Protein AF-A0A512NLL0-F1 (afdb_monomer_lite)

Radius of gyration: 13.08 Å; chains: 1; bounding box: 32×28×33 Å

Structure (mmCIF, N/CA/C/O backbone):
data_AF-A0A512NLL0-F1
#
_entry.id   AF-A0A512NLL0-F1
#
loop_
_atom_site.group_PDB
_atom_site.id
_atom_site.type_symbol
_atom_site.label_atom_id
_atom_site.label_alt_id
_atom_site.label_comp_id
_atom_site.label_asym_id
_atom_site.label_entity_id
_atom_site.label_seq_id
_atom_site.pdbx_PDB_ins_code
_atom_site.Cartn_x
_atom_site.Cartn_y
_atom_site.Cartn_z
_atom_site.occupancy
_atom_site.B_iso_or_equiv
_atom_site.auth_seq_id
_atom_site.auth_comp_id
_atom_site.auth_asym_id
_atom_site.auth_atom_id
_atom_site.pdbx_PDB_model_num
ATOM 1 N N . MET A 1 1 ? -1.171 13.500 0.443 1.00 80.88 1 MET A N 1
ATOM 2 C CA . MET A 1 1 ? -1.312 12.050 0.784 1.00 80.88 1 MET A CA 1
ATOM 3 C C . MET A 1 1 ? -1.095 11.242 -0.495 1.00 80.88 1 MET A C 1
ATOM 5 O O . MET A 1 1 ? -1.189 11.828 -1.553 1.00 80.88 1 MET A O 1
ATOM 9 N N . LEU A 1 2 ? -0.833 9.927 -0.483 1.00 89.12 2 LEU A N 1
ATOM 10 C CA . LEU A 1 2 ? -0.640 9.161 -1.742 1.00 89.12 2 LEU A CA 1
ATOM 11 C C . LEU A 1 2 ? -1.886 9.101 -2.659 1.00 89.12 2 LEU A C 1
ATOM 13 O O . LEU A 1 2 ? -1.774 8.720 -3.830 1.00 89.12 2 LEU A O 1
ATOM 17 N N . GLY A 1 3 ? -3.053 9.496 -2.142 1.00 91.06 3 GLY A N 1
ATOM 18 C CA . GLY A 1 3 ? -4.355 9.356 -2.791 1.00 91.06 3 GLY A CA 1
ATOM 19 C C . GLY A 1 3 ? -4.946 7.961 -2.573 1.00 91.06 3 GLY A C 1
ATOM 20 O O . GLY A 1 3 ? -4.517 7.227 -1.678 1.00 91.06 3 GLY A O 1
ATOM 21 N N . ALA A 1 4 ? -5.923 7.589 -3.402 1.00 93.69 4 ALA A N 1
ATOM 22 C CA . ALA A 1 4 ? -6.486 6.241 -3.392 1.00 93.69 4 ALA A CA 1
ATOM 23 C C . ALA A 1 4 ? -5.456 5.198 -3.884 1.00 93.69 4 ALA A C 1
ATOM 25 O O . ALA A 1 4 ? -4.645 5.500 -4.774 1.00 93.69 4 ALA A O 1
ATOM 26 N N . PRO A 1 5 ? -5.461 3.974 -3.324 1.00 96.31 5 PRO A N 1
ATOM 27 C CA . PRO A 1 5 ? -4.639 2.886 -3.831 1.00 96.31 5 PRO A CA 1
ATOM 28 C C . PRO A 1 5 ? -5.091 2.465 -5.232 1.00 96.31 5 PRO A C 1
ATOM 30 O O . PRO A 1 5 ? -6.256 2.579 -5.599 1.00 96.31 5 PRO A O 1
ATOM 33 N N . THR A 1 6 ? -4.160 1.928 -6.015 1.00 96.94 6 THR A N 1
ATOM 34 C CA . THR A 1 6 ? -4.459 1.323 -7.320 1.00 96.94 6 THR A CA 1
ATOM 35 C C . THR A 1 6 ? -5.284 0.045 -7.169 1.00 96.94 6 THR A C 1
ATOM 37 O O . THR A 1 6 ? -6.103 -0.263 -8.027 1.00 96.94 6 THR A O 1
ATOM 40 N N . SER A 1 7 ? -5.064 -0.718 -6.095 1.00 97.44 7 SER A N 1
ATOM 41 C CA . SER A 1 7 ? -5.915 -1.855 -5.741 1.00 97.44 7 SER A CA 1
ATOM 42 C C . SER A 1 7 ? -5.998 -2.023 -4.230 1.00 97.44 7 SER A C 1
ATOM 44 O O . SER A 1 7 ? -4.978 -1.918 -3.542 1.00 97.44 7 SER A O 1
ATOM 46 N N . GLU A 1 8 ? -7.180 -2.381 -3.752 1.00 97.50 8 GLU A N 1
ATOM 47 C CA . GLU A 1 8 ? -7.434 -2.846 -2.393 1.00 97.50 8 GLU A CA 1
ATOM 48 C C . GLU A 1 8 ? -7.763 -4.342 -2.423 1.00 97.50 8 GLU A C 1
ATOM 50 O O . GLU A 1 8 ? -8.505 -4.807 -3.284 1.0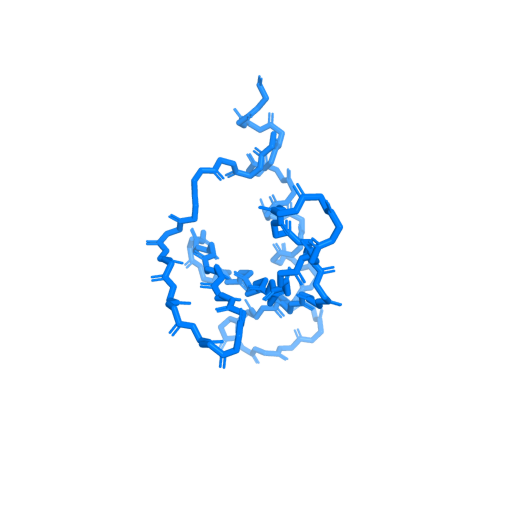0 97.50 8 GLU A O 1
ATOM 55 N N . GLU A 1 9 ? -7.168 -5.101 -1.508 1.00 97.62 9 GLU A N 1
ATOM 56 C CA . GLU A 1 9 ? -7.376 -6.539 -1.361 1.00 97.62 9 GLU A CA 1
ATOM 57 C C . GLU A 1 9 ? -7.752 -6.839 0.093 1.00 97.62 9 GLU A C 1
ATOM 59 O O . GLU A 1 9 ? -6.963 -6.590 1.011 1.00 97.62 9 GLU A O 1
ATOM 64 N N . ASP A 1 10 ? -8.945 -7.394 0.306 1.00 96.25 10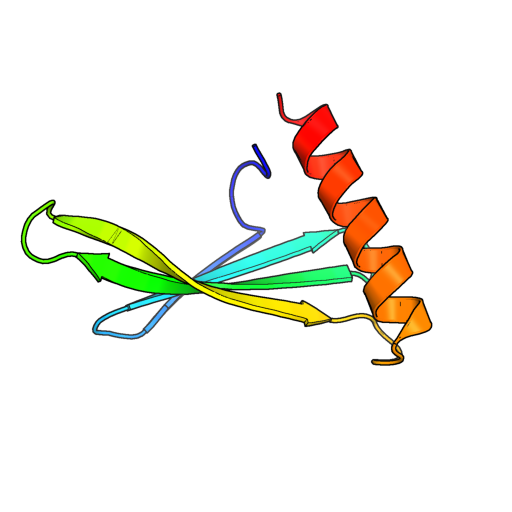 ASP A N 1
ATOM 65 C CA . ASP A 1 10 ? -9.364 -7.882 1.618 1.00 96.25 10 ASP A CA 1
ATOM 66 C C . ASP A 1 10 ? -8.561 -9.129 2.001 1.00 96.25 10 ASP A C 1
ATOM 68 O O . ASP A 1 10 ? -8.515 -10.127 1.278 1.00 96.25 10 ASP A O 1
ATOM 72 N N . ARG A 1 11 ? -7.901 -9.069 3.160 1.00 92.88 11 ARG A N 1
ATOM 73 C CA . ARG A 1 11 ? -7.044 -10.135 3.695 1.00 92.88 11 ARG A CA 1
ATOM 74 C C . ARG A 1 11 ? -7.353 -10.323 5.180 1.00 92.88 11 ARG A C 1
ATOM 76 O O . ARG A 1 11 ? -6.514 -9.944 6.001 1.00 92.88 11 ARG A O 1
ATOM 83 N N . PRO A 1 12 ? -8.530 -10.873 5.542 1.00 92.06 12 PRO A N 1
ATOM 84 C CA . PRO A 1 12 ? -8.964 -10.946 6.932 1.00 92.06 12 PRO A CA 1
ATOM 85 C C . PRO A 1 12 ? -7.878 -11.528 7.854 1.00 92.06 12 PRO A C 1
ATOM 87 O O . PRO A 1 12 ? -7.242 -12.519 7.487 1.00 92.06 12 PRO A O 1
ATOM 90 N N . PRO A 1 13 ? -7.636 -10.918 9.030 1.00 91.88 13 PRO A N 1
ATOM 91 C CA . PRO A 1 13 ? -8.388 -9.796 9.608 1.00 91.88 13 PRO A CA 1
ATOM 92 C C . PRO A 1 13 ? -8.031 -8.414 9.019 1.00 91.88 13 PRO A C 1
ATOM 94 O O . PRO A 1 13 ? -8.690 -7.431 9.330 1.00 91.88 13 PRO A O 1
ATOM 97 N N . GLY A 1 14 ? -6.997 -8.323 8.187 1.00 95.62 14 GLY A N 1
ATOM 98 C CA . GLY A 1 14 ? -6.474 -7.085 7.616 1.00 95.62 14 GLY A CA 1
ATOM 99 C C . GLY A 1 14 ? -6.927 -6.765 6.190 1.00 95.62 14 GLY A C 1
ATOM 100 O O . GLY A 1 14 ? -7.847 -7.358 5.623 1.00 95.62 14 GLY A O 1
ATOM 101 N N . LYS A 1 15 ? -6.206 -5.814 5.596 1.00 97.31 15 LYS A N 1
ATOM 102 C CA . LYS A 1 15 ? -6.302 -5.423 4.186 1.00 97.31 15 LYS A CA 1
ATOM 103 C C . LYS A 1 15 ? -4.904 -5.252 3.606 1.00 97.31 15 LYS A C 1
ATOM 105 O O . LYS A 1 15 ? -3.924 -5.063 4.330 1.00 97.31 15 LYS A O 1
ATOM 110 N N . ARG A 1 16 ? -4.804 -5.287 2.284 1.00 97.75 16 ARG A N 1
ATOM 111 C CA . ARG A 1 16 ? -3.597 -4.900 1.561 1.00 97.75 16 ARG A CA 1
ATOM 112 C C . ARG A 1 16 ? -3.940 -3.831 0.540 1.00 97.75 16 ARG A C 1
ATOM 114 O O . ARG A 1 16 ? -4.780 -4.039 -0.331 1.00 97.75 16 ARG A O 1
ATOM 121 N N . TRP A 1 17 ? -3.241 -2.710 0.619 1.00 97.88 17 TRP A N 1
ATOM 122 C CA . TRP A 1 17 ? -3.287 -1.667 -0.396 1.00 97.88 17 TRP A CA 1
ATOM 123 C C . TRP A 1 17 ? -2.068 -1.758 -1.294 1.00 97.88 17 TRP A C 1
ATOM 125 O O . TRP A 1 17 ? -0.952 -2.006 -0.837 1.00 97.88 17 TRP A O 1
ATOM 135 N N . ARG A 1 18 ? -2.283 -1.544 -2.589 1.00 97.50 18 ARG A N 1
ATOM 136 C CA . ARG A 1 18 ? -1.210 -1.447 -3.572 1.00 97.50 18 ARG A CA 1
ATOM 137 C C . ARG A 1 18 ? -1.316 -0.127 -4.310 1.00 97.50 18 ARG A C 1
ATOM 139 O O . ARG A 1 18 ? -2.349 0.157 -4.908 1.00 97.50 18 ARG A O 1
ATOM 146 N N . TYR A 1 19 ? -0.229 0.626 -4.332 1.00 96.88 19 TYR A N 1
ATOM 147 C CA . TYR A 1 19 ? -0.069 1.817 -5.155 1.00 96.88 19 TYR A CA 1
ATOM 148 C C . TYR A 1 19 ? 0.920 1.494 -6.264 1.00 96.88 19 TYR A C 1
ATOM 150 O O . TYR A 1 19 ? 2.040 1.077 -5.978 1.00 96.88 19 TYR A O 1
ATOM 158 N N . ARG A 1 20 ? 0.506 1.662 -7.518 1.00 95.31 20 ARG A N 1
ATOM 159 C CA . ARG A 1 20 ? 1.392 1.567 -8.680 1.00 95.31 20 ARG A CA 1
ATOM 160 C C . ARG A 1 20 ? 1.641 2.951 -9.252 1.00 95.31 20 ARG A C 1
ATOM 162 O O . ARG A 1 20 ? 0.703 3.743 -9.368 1.00 95.31 20 ARG A O 1
ATOM 169 N N . ASP A 1 21 ? 2.892 3.208 -9.596 1.00 93.88 21 ASP A N 1
ATOM 170 C CA . ASP A 1 21 ? 3.349 4.419 -10.267 1.00 93.88 21 ASP A CA 1
ATOM 171 C C . ASP A 1 21 ? 4.485 4.037 -11.227 1.00 93.88 21 ASP A C 1
ATOM 173 O O . ASP A 1 21 ? 5.604 3.738 -10.811 1.00 93.88 21 ASP A O 1
ATOM 177 N N . GLY A 1 22 ? 4.164 3.913 -12.517 1.00 92.38 22 GLY A N 1
ATOM 178 C CA . GLY A 1 22 ? 5.073 3.338 -13.510 1.00 92.38 22 GLY A CA 1
ATOM 179 C C . GLY A 1 22 ? 5.558 1.935 -13.116 1.00 92.38 22 GLY A C 1
ATOM 180 O O . GLY A 1 22 ? 4.756 1.020 -12.928 1.00 92.38 22 GLY A O 1
ATOM 181 N N . GLN A 1 23 ? 6.878 1.779 -12.990 1.00 93.88 23 GLN A N 1
ATOM 182 C CA . GLN A 1 23 ? 7.545 0.531 -12.590 1.00 93.88 23 GLN A CA 1
ATOM 183 C C . GLN A 1 23 ? 7.658 0.348 -11.067 1.00 93.88 23 GLN A C 1
ATOM 185 O O . GLN A 1 23 ? 8.205 -0.651 -10.600 1.00 93.88 23 GLN A O 1
ATOM 190 N N . CYS A 1 24 ? 7.138 1.294 -10.288 1.00 96.75 24 CYS A N 1
ATOM 191 C CA . CYS A 1 24 ? 7.230 1.289 -8.840 1.00 96.75 24 CYS A CA 1
ATOM 192 C C . CYS A 1 24 ? 5.925 0.815 -8.215 1.00 96.75 24 CYS A C 1
ATOM 194 O O . CYS A 1 24 ? 4.828 1.233 -8.598 1.00 96.75 24 CYS A O 1
ATOM 196 N N . THR A 1 25 ? 6.042 -0.065 -7.224 1.00 97.06 25 THR A N 1
ATOM 197 C CA . THR A 1 25 ? 4.902 -0.541 -6.445 1.00 97.06 25 THR A CA 1
ATOM 198 C C . THR A 1 25 ? 5.160 -0.346 -4.960 1.00 97.06 25 THR A C 1
ATOM 200 O O . THR A 1 25 ? 6.128 -0.878 -4.429 1.00 97.06 25 THR A O 1
ATOM 203 N N . LEU A 1 26 ? 4.254 0.350 -4.275 1.00 97.06 26 LEU A N 1
ATOM 204 C CA . LEU A 1 26 ? 4.168 0.346 -2.816 1.00 97.06 26 LEU A CA 1
ATOM 205 C C . LEU A 1 26 ? 3.072 -0.625 -2.387 1.00 97.06 26 LEU A C 1
ATOM 207 O O . LEU A 1 26 ? 1.918 -0.491 -2.803 1.00 97.06 26 LEU A O 1
ATOM 211 N N . VAL A 1 27 ? 3.424 -1.580 -1.535 1.00 97.50 27 VAL A N 1
ATOM 212 C CA . VAL A 1 27 ? 2.477 -2.468 -0.861 1.00 97.50 27 VAL A CA 1
ATOM 213 C C . VAL A 1 27 ? 2.375 -2.035 0.592 1.00 97.50 27 VAL A C 1
ATOM 215 O O . VAL A 1 27 ? 3.389 -1.957 1.273 1.00 97.50 27 VAL A O 1
ATOM 218 N N . VAL A 1 28 ? 1.163 -1.771 1.073 1.00 97.50 28 VAL A N 1
ATOM 219 C CA . VAL A 1 28 ? 0.890 -1.454 2.479 1.00 97.50 28 VAL A CA 1
ATOM 220 C C . VAL A 1 28 ? 0.014 -2.555 3.059 1.00 97.50 28 VAL A C 1
ATOM 222 O O . VAL A 1 28 ? -1.055 -2.861 2.528 1.00 97.50 28 VAL A O 1
ATOM 225 N N . HIS A 1 29 ? 0.478 -3.158 4.146 1.00 97.75 29 HIS A N 1
ATOM 226 C CA . HIS A 1 29 ? -0.262 -4.141 4.921 1.00 97.75 29 HIS A CA 1
ATOM 227 C C . HIS A 1 29 ? -0.971 -3.426 6.062 1.00 97.75 29 HIS A C 1
ATOM 229 O O . HIS A 1 29 ? -0.331 -2.729 6.847 1.00 97.75 29 HIS A O 1
ATOM 235 N N . LEU A 1 30 ? -2.284 -3.600 6.146 1.00 97.94 30 LEU A N 1
ATOM 236 C CA . LEU A 1 30 ? -3.138 -2.908 7.099 1.00 97.94 30 LEU A CA 1
ATOM 237 C C . LEU A 1 30 ? -3.719 -3.902 8.095 1.00 97.94 30 LEU A C 1
ATOM 239 O O . LEU A 1 30 ? -4.201 -4.967 7.701 1.00 97.94 30 LEU A O 1
ATOM 243 N N . TYR A 1 31 ? -3.713 -3.531 9.369 1.00 96.88 31 TYR A N 1
ATOM 244 C CA . TYR A 1 31 ? -4.358 -4.281 10.441 1.00 96.88 31 TYR A CA 1
ATOM 245 C C . TYR A 1 31 ? -5.567 -3.499 10.966 1.00 96.88 31 TYR A C 1
ATOM 247 O O . TYR A 1 31 ? -5.524 -2.267 10.987 1.00 96.88 31 TYR A O 1
ATOM 255 N N . PRO A 1 32 ? -6.650 -4.176 11.376 1.00 97.06 32 PRO A N 1
ATOM 256 C CA . PRO A 1 32 ? -7.757 -3.508 12.036 1.00 97.06 32 PRO A CA 1
ATOM 257 C C . PRO A 1 32 ? -7.360 -3.188 13.482 1.00 97.06 32 PRO A C 1
ATOM 259 O O . PRO A 1 32 ? -6.982 -4.074 14.249 1.00 97.06 32 PRO A O 1
ATOM 262 N N . ASP A 1 33 ? -7.470 -1.928 13.873 1.00 95.69 33 ASP A N 1
ATOM 263 C CA . ASP A 1 33 ? -7.450 -1.522 15.270 1.00 95.69 33 ASP A CA 1
ATOM 264 C C . ASP A 1 33 ? -8.848 -1.747 15.861 1.00 95.69 33 ASP A C 1
ATOM 266 O O . ASP A 1 33 ? -9.837 -1.137 15.450 1.00 95.69 33 ASP A O 1
ATOM 270 N N . VAL A 1 34 ? -8.933 -2.660 16.829 1.00 94.00 34 VAL A N 1
ATOM 271 C CA . VAL A 1 34 ? -10.195 -3.061 17.463 1.00 94.00 34 VAL A CA 1
ATOM 272 C C . VAL A 1 34 ? -10.801 -1.930 18.297 1.00 94.00 34 VAL A C 1
ATOM 274 O O . VAL A 1 34 ? -12.024 -1.827 18.383 1.00 94.00 34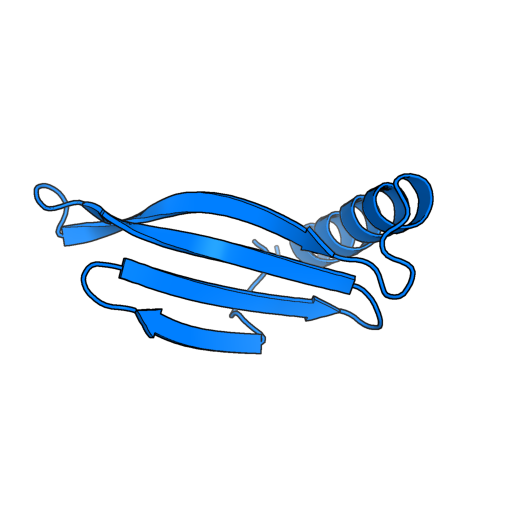 VAL A O 1
ATOM 277 N N . GLN A 1 35 ? -9.970 -1.080 18.905 1.00 96.12 35 GLN A N 1
ATOM 278 C CA . GLN A 1 35 ? -10.442 -0.002 19.771 1.00 96.12 35 GLN A CA 1
ATOM 279 C C . GLN A 1 35 ? -11.034 1.132 18.939 1.00 96.12 35 GLN A C 1
ATOM 281 O O . GLN A 1 35 ? -12.139 1.600 19.215 1.00 96.12 35 GLN A O 1
ATOM 286 N N . THR A 1 36 ? -10.315 1.552 17.898 1.00 96.50 36 THR A N 1
ATOM 287 C CA . THR A 1 36 ? -10.719 2.693 17.063 1.00 96.50 36 THR A CA 1
ATOM 288 C C . THR A 1 36 ? -11.625 2.296 15.899 1.00 96.50 36 THR A C 1
ATOM 290 O O . THR A 1 36 ? -12.277 3.160 15.313 1.00 96.50 36 THR A O 1
ATOM 293 N N . LYS A 1 37 ? -11.705 0.997 15.573 1.00 93.06 37 LYS A N 1
ATOM 294 C CA . LYS A 1 37 ? -12.390 0.446 14.388 1.00 93.06 37 LYS A CA 1
ATOM 295 C C . LYS A 1 37 ? -11.840 0.995 13.065 1.00 93.06 37 LYS A C 1
ATOM 297 O O . LYS A 1 37 ? -12.543 0.999 12.055 1.00 93.06 37 LYS A O 1
ATOM 302 N N . GLN A 1 38 ? -10.594 1.463 13.067 1.00 95.38 38 GLN A N 1
ATOM 303 C CA . GLN A 1 38 ? -9.892 1.967 11.889 1.00 95.38 38 GLN A CA 1
ATOM 304 C C . GLN A 1 38 ? -8.790 0.997 11.466 1.00 95.38 38 GLN A C 1
ATOM 306 O O . GLN A 1 38 ? -8.365 0.144 12.237 1.00 95.38 38 GLN A O 1
ATOM 311 N N . PHE A 1 39 ? -8.319 1.118 10.228 1.00 95.62 39 PHE A N 1
ATOM 312 C CA . PHE A 1 39 ? -7.156 0.363 9.769 1.00 95.62 39 PHE A CA 1
ATOM 313 C C . PHE A 1 39 ? -5.872 1.160 10.009 1.00 95.62 39 PHE A C 1
ATOM 315 O O . PHE A 1 39 ? -5.743 2.288 9.536 1.00 95.62 39 PHE A O 1
ATOM 322 N N . GLY A 1 40 ? -4.912 0.549 10.702 1.00 95.12 40 GLY A N 1
ATOM 323 C CA . GLY A 1 40 ? -3.550 1.053 10.852 1.00 95.12 40 GLY A CA 1
ATOM 324 C C . GLY A 1 40 ? -2.588 0.362 9.885 1.00 95.12 40 GLY A C 1
ATOM 325 O O . GLY A 1 40 ? -2.807 -0.784 9.491 1.00 95.12 40 GLY A O 1
ATOM 326 N N . ALA A 1 41 ? -1.502 1.036 9.503 1.00 95.75 41 ALA A N 1
ATOM 327 C CA . ALA A 1 41 ? -0.434 0.414 8.721 1.00 95.75 41 ALA A CA 1
ATOM 328 C C . ALA A 1 41 ? 0.442 -0.463 9.627 1.00 95.75 41 ALA A C 1
ATOM 330 O O . ALA A 1 41 ? 1.028 0.027 10.590 1.00 95.75 41 ALA A O 1
ATOM 331 N N . LEU A 1 42 ? 0.529 -1.756 9.312 1.00 96.25 42 LEU A N 1
ATOM 332 C CA . LEU A 1 42 ? 1.403 -2.710 9.997 1.00 96.25 42 LEU A CA 1
ATOM 333 C C . LEU A 1 42 ? 2.817 -2.680 9.413 1.00 96.25 42 LEU A C 1
ATOM 335 O O . LEU A 1 42 ? 3.801 -2.659 10.142 1.00 96.25 42 LEU A O 1
ATOM 339 N N . ALA A 1 43 ? 2.904 -2.726 8.085 1.00 96.75 43 ALA A N 1
ATOM 340 C CA . ALA A 1 43 ? 4.157 -2.785 7.345 1.00 96.75 43 ALA A CA 1
ATOM 341 C C . ALA A 1 43 ? 3.962 -2.227 5.934 1.00 96.75 43 ALA A C 1
ATOM 343 O O . ALA A 1 43 ? 2.848 -2.234 5.399 1.00 96.75 43 ALA A O 1
ATOM 344 N N . TYR A 1 44 ? 5.054 -1.792 5.313 1.00 96.12 44 TYR A N 1
ATOM 345 C CA . TYR A 1 44 ? 5.065 -1.424 3.906 1.00 96.12 44 TYR A CA 1
ATOM 346 C C . TYR A 1 44 ? 6.302 -1.969 3.200 1.00 96.12 44 TYR A C 1
ATOM 348 O O . TYR A 1 44 ? 7.340 -2.194 3.817 1.00 96.12 44 TYR A O 1
ATOM 356 N N . GLU A 1 45 ? 6.179 -2.160 1.893 1.00 96.56 45 GLU A N 1
ATOM 357 C CA . GLU A 1 45 ? 7.251 -2.635 1.029 1.00 96.56 45 GLU A CA 1
ATOM 358 C C . GLU A 1 45 ? 7.248 -1.835 -0.275 1.00 96.56 45 GLU A C 1
ATOM 360 O O . GLU A 1 45 ? 6.201 -1.676 -0.909 1.00 96.56 45 GLU A O 1
ATOM 365 N N . VAL A 1 46 ? 8.420 -1.350 -0.685 1.00 96.88 46 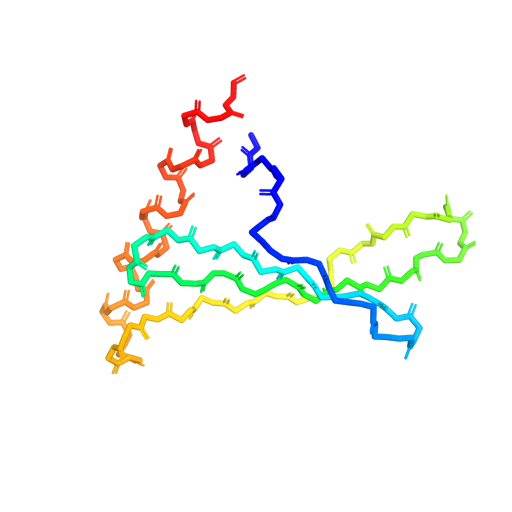VAL A N 1
ATOM 366 C CA . VAL A 1 46 ? 8.633 -0.741 -2.002 1.00 96.88 46 VAL A CA 1
ATOM 367 C C . VAL A 1 46 ? 9.282 -1.782 -2.904 1.00 96.88 46 VAL A C 1
ATOM 369 O O . VAL A 1 46 ? 10.329 -2.329 -2.564 1.00 96.88 46 VAL A O 1
ATOM 372 N N . LYS A 1 47 ? 8.668 -2.039 -4.057 1.00 96.00 47 LYS A N 1
ATOM 373 C CA . LYS A 1 47 ? 9.203 -2.910 -5.105 1.00 96.00 47 LYS A CA 1
ATOM 374 C C . LYS A 1 47 ? 9.520 -2.082 -6.346 1.00 96.00 47 LYS A C 1
ATOM 376 O O . LYS A 1 47 ? 8.688 -1.274 -6.773 1.00 96.00 47 LYS A O 1
ATOM 381 N N . SER A 1 48 ? 10.694 -2.319 -6.920 1.00 96.06 48 SER A N 1
ATOM 382 C CA . SER A 1 48 ? 11.073 -1.887 -8.266 1.00 96.06 48 SER A CA 1
ATOM 383 C C . SER A 1 48 ? 10.991 -3.065 -9.238 1.00 96.06 48 SER A C 1
ATOM 385 O O . SER A 1 48 ? 10.869 -4.217 -8.823 1.00 96.06 48 SER A O 1
ATOM 387 N N . HIS A 1 49 ? 11.040 -2.785 -10.540 1.00 90.44 49 HIS A N 1
ATOM 388 C CA . HIS A 1 49 ? 10.998 -3.819 -11.578 1.00 90.44 49 HIS A CA 1
ATOM 389 C C . HIS A 1 49 ? 12.181 -4.800 -11.505 1.00 90.44 49 HIS A C 1
ATOM 391 O O . HIS A 1 49 ? 12.018 -5.986 -11.773 1.00 90.44 49 HIS A O 1
ATOM 397 N N . ASP A 1 50 ? 13.356 -4.299 -11.134 1.00 91.31 50 ASP A N 1
ATOM 398 C CA . ASP A 1 50 ? 14.622 -5.032 -11.044 1.00 91.31 50 ASP A CA 1
ATOM 399 C C . ASP A 1 50 ? 14.943 -5.539 -9.623 1.00 91.31 50 ASP A C 1
ATOM 401 O O . ASP A 1 50 ? 15.936 -6.234 -9.431 1.00 91.31 50 ASP A O 1
ATOM 405 N N . ASP A 1 51 ? 14.117 -5.181 -8.633 1.00 89.94 51 ASP A N 1
ATOM 406 C CA . ASP A 1 51 ? 14.233 -5.504 -7.201 1.00 89.94 51 ASP A CA 1
ATOM 407 C C . ASP A 1 51 ? 15.576 -5.136 -6.526 1.00 89.94 51 ASP A C 1
ATOM 409 O O . ASP A 1 51 ? 15.867 -5.569 -5.405 1.00 89.94 51 ASP A O 1
ATOM 413 N N . THR A 1 52 ? 16.383 -4.285 -7.165 1.00 94.75 52 THR A N 1
ATOM 414 C CA . THR A 1 52 ? 17.666 -3.810 -6.630 1.00 94.75 52 THR A CA 1
ATOM 415 C C . THR A 1 52 ? 17.471 -2.731 -5.562 1.00 94.75 52 THR A C 1
ATOM 417 O O . THR A 1 52 ? 16.462 -2.023 -5.533 1.00 94.75 52 THR A O 1
ATOM 420 N N . ASP A 1 53 ? 18.458 -2.547 -4.683 1.00 95.25 53 ASP A N 1
ATOM 421 C CA . ASP A 1 53 ? 18.417 -1.481 -3.669 1.00 95.25 53 ASP A CA 1
ATOM 422 C C . ASP A 1 53 ? 18.407 -0.079 -4.293 1.00 95.25 53 ASP A C 1
ATOM 424 O O . ASP A 1 53 ? 17.781 0.847 -3.769 1.00 95.25 53 ASP A O 1
ATOM 428 N N . GLU A 1 54 ? 19.088 0.089 -5.427 1.00 95.88 54 GLU A N 1
ATOM 429 C CA . GLU A 1 54 ? 19.081 1.337 -6.184 1.00 95.88 54 GLU A CA 1
ATOM 430 C C . GLU A 1 54 ? 17.707 1.597 -6.810 1.00 95.88 54 GLU A C 1
ATOM 432 O O . GLU A 1 54 ? 17.148 2.681 -6.620 1.00 95.88 54 GLU A O 1
ATOM 437 N N . GLY A 1 55 ? 17.107 0.582 -7.442 1.00 96.19 55 GLY A N 1
ATOM 438 C CA . GLY A 1 55 ? 15.748 0.646 -7.974 1.00 96.19 55 GLY A CA 1
ATOM 439 C C . GLY A 1 55 ? 14.714 0.958 -6.890 1.00 96.19 55 GLY A C 1
ATOM 440 O O . GLY A 1 55 ? 13.871 1.841 -7.064 1.00 96.19 55 GLY A O 1
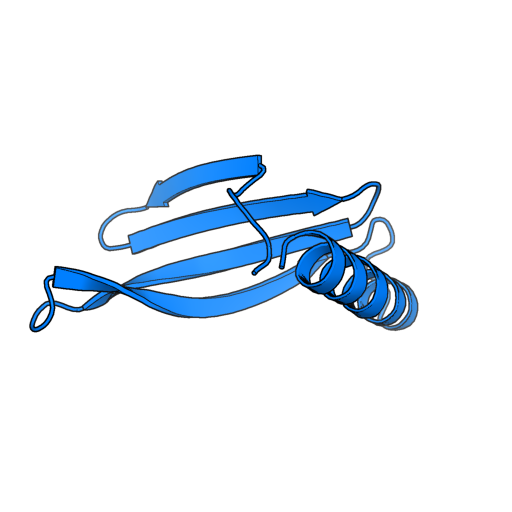ATOM 441 N N . LYS A 1 56 ? 14.810 0.317 -5.721 1.00 96.38 56 LYS A N 1
ATOM 442 C CA . LYS A 1 56 ? 13.953 0.598 -4.555 1.00 96.38 56 LYS A CA 1
ATOM 443 C C . LYS A 1 56 ? 14.102 2.033 -4.054 1.00 96.38 56 LYS A C 1
ATOM 445 O O . LYS A 1 56 ? 13.098 2.679 -3.733 1.00 96.38 56 LYS A O 1
ATOM 450 N N . ARG A 1 57 ? 15.329 2.562 -4.008 1.00 96.00 57 ARG A N 1
ATOM 451 C CA . ARG A 1 57 ? 15.592 3.952 -3.604 1.00 96.00 57 ARG A CA 1
ATOM 452 C C . ARG A 1 57 ? 14.991 4.941 -4.600 1.00 96.00 57 ARG A C 1
ATOM 454 O O . ARG A 1 57 ? 14.289 5.858 -4.177 1.00 96.00 57 ARG A O 1
ATOM 461 N N . ALA A 1 58 ? 15.189 4.722 -5.899 1.00 96.44 58 ALA A N 1
ATOM 462 C CA . ALA A 1 58 ? 14.576 5.533 -6.950 1.00 96.44 58 ALA A CA 1
ATOM 463 C C . ALA A 1 58 ? 13.038 5.497 -6.868 1.00 96.44 58 ALA A C 1
ATOM 465 O O . ALA A 1 58 ? 12.386 6.542 -6.872 1.00 96.44 58 ALA A O 1
ATOM 466 N N . CYS A 1 59 ? 12.455 4.310 -6.674 1.00 97.19 59 CYS A N 1
ATOM 467 C CA . CYS A 1 59 ? 11.012 4.157 -6.505 1.00 97.19 59 CYS A CA 1
ATOM 468 C C . CYS A 1 59 ? 10.466 4.853 -5.259 1.00 97.19 59 CYS A C 1
ATOM 470 O O . CYS A 1 59 ? 9.363 5.398 -5.292 1.00 97.19 59 CYS A O 1
ATOM 472 N N . THR A 1 60 ? 11.231 4.873 -4.168 1.00 96.00 60 THR A N 1
ATOM 473 C CA . THR A 1 60 ? 10.851 5.604 -2.953 1.00 96.00 60 THR A CA 1
ATOM 474 C C . THR A 1 60 ? 10.709 7.098 -3.239 1.00 96.00 60 THR A C 1
ATOM 476 O O . THR A 1 60 ? 9.707 7.694 -2.847 1.00 96.00 60 THR A O 1
ATOM 479 N N . VAL A 1 61 ? 11.655 7.689 -3.978 1.00 96.00 61 VAL A N 1
ATOM 480 C CA . VAL A 1 61 ? 11.595 9.104 -4.379 1.00 96.00 61 VAL A CA 1
ATOM 481 C C . VAL A 1 61 ? 10.378 9.373 -5.270 1.00 96.00 61 VAL A C 1
ATOM 483 O O . VAL A 1 61 ? 9.621 10.301 -4.996 1.00 96.00 61 VAL A O 1
ATOM 486 N N . GLN A 1 62 ? 10.123 8.534 -6.279 1.00 95.19 62 GLN A N 1
ATOM 487 C CA . GLN A 1 62 ? 8.964 8.700 -7.168 1.00 95.19 62 GLN A CA 1
ATOM 488 C C . GLN A 1 62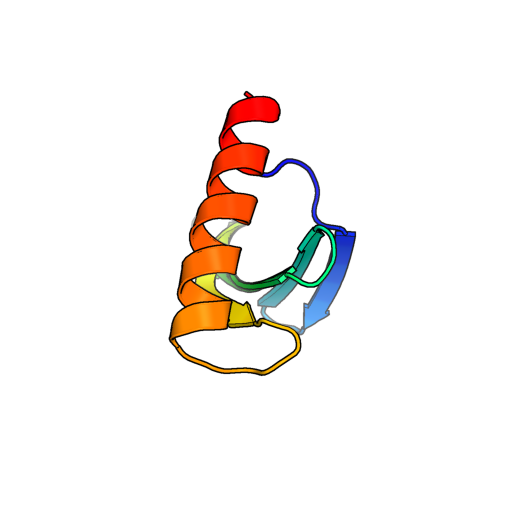 ? 7.632 8.665 -6.396 1.00 95.19 62 GLN A C 1
ATOM 490 O O . GLN A 1 62 ? 6.780 9.541 -6.561 1.00 95.19 62 GLN A O 1
ATOM 495 N N . LEU A 1 63 ? 7.469 7.695 -5.493 1.00 95.06 63 LEU A N 1
ATOM 496 C CA . LEU A 1 63 ? 6.271 7.571 -4.658 1.00 95.06 63 LEU A CA 1
ATOM 497 C C . LEU A 1 63 ? 6.099 8.766 -3.702 1.00 95.06 63 LEU A C 1
ATOM 499 O O . LEU A 1 63 ? 4.970 9.194 -3.451 1.00 95.06 63 LEU A O 1
ATOM 503 N N . GLN A 1 64 ? 7.195 9.337 -3.192 1.00 94.00 64 GLN A N 1
ATOM 504 C CA . GLN A 1 64 ? 7.159 10.571 -2.399 1.00 94.00 64 GLN A CA 1
ATOM 505 C C . GLN A 1 64 ? 6.697 11.770 -3.234 1.00 94.00 64 GLN A C 1
ATOM 507 O O . GLN A 1 64 ? 5.833 12.521 -2.779 1.00 94.00 64 GLN A O 1
ATOM 512 N N . SER A 1 65 ? 7.201 11.926 -4.462 1.00 93.62 65 SER A N 1
ATOM 513 C CA . SER A 1 65 ? 6.757 12.988 -5.375 1.00 93.62 65 SER A CA 1
ATOM 514 C C . SER A 1 65 ? 5.262 12.887 -5.680 1.00 93.62 65 SER A C 1
ATOM 516 O O . SER A 1 65 ? 4.550 13.888 -5.607 1.00 93.62 65 SER A O 1
ATOM 518 N N . ARG A 1 66 ? 4.737 11.675 -5.904 1.00 91.88 66 ARG A N 1
ATOM 519 C CA . ARG A 1 66 ? 3.286 11.452 -6.014 1.00 91.88 66 ARG A CA 1
ATOM 520 C C . ARG A 1 66 ? 2.533 11.904 -4.762 1.00 91.88 66 ARG A C 1
ATOM 522 O O . ARG A 1 66 ? 1.481 12.529 -4.868 1.00 91.88 66 ARG A O 1
ATOM 529 N N . ALA A 1 67 ? 3.041 11.581 -3.571 1.00 91.12 67 ALA A N 1
ATOM 530 C CA . ALA A 1 67 ? 2.395 11.967 -2.317 1.00 91.12 67 ALA A CA 1
ATOM 531 C C . ALA A 1 67 ? 2.331 13.488 -2.117 1.00 91.12 67 ALA A C 1
ATOM 533 O O . ALA A 1 67 ? 1.423 13.954 -1.424 1.00 91.12 67 ALA A O 1
ATOM 534 N N . GLN A 1 68 ? 3.287 14.226 -2.696 1.00 91.38 68 GLN A N 1
ATOM 535 C CA . GLN A 1 68 ? 3.334 15.688 -2.728 1.00 91.38 68 GLN A CA 1
ATOM 536 C C . GLN A 1 68 ? 2.385 16.285 -3.767 1.00 91.38 68 GLN A C 1
ATOM 538 O O . GLN A 1 68 ? 1.709 17.256 -3.458 1.00 91.38 68 GLN A O 1
ATOM 543 N N . ALA A 1 69 ? 2.283 15.683 -4.953 1.00 88.44 69 ALA A N 1
ATOM 544 C CA . ALA A 1 69 ? 1.361 16.130 -5.999 1.00 88.44 69 ALA A CA 1
ATOM 545 C C . ALA A 1 69 ? -0.125 15.946 -5.626 1.00 88.44 69 ALA A C 1
ATOM 547 O O . ALA A 1 69 ? -0.982 16.655 -6.136 1.00 88.44 69 ALA A O 1
ATOM 548 N N . ASN A 1 70 ? -0.418 14.993 -4.738 1.00 81.06 70 ASN A N 1
ATOM 549 C CA . ASN A 1 70 ? -1.753 14.695 -4.210 1.00 81.06 70 ASN A CA 1
ATOM 550 C C . ASN A 1 70 ? -1.986 15.327 -2.814 1.00 81.06 70 ASN A C 1
ATOM 552 O O . ASN A 1 70 ? -2.653 14.729 -1.955 1.00 81.06 70 ASN A O 1
ATOM 556 N N . GLN A 1 71 ? -1.341 16.459 -2.526 1.00 62.25 71 GLN A N 1
ATOM 557 C CA . GLN A 1 71 ? -1.686 17.345 -1.402 1.00 62.25 71 GLN A CA 1
ATOM 558 C C . GLN A 1 71 ? -2.617 18.443 -1.904 1.00 62.25 71 GLN A C 1
ATOM 560 O O . GLN A 1 71 ? -3.534 18.785 -1.129 1.00 62.25 71 GLN A O 1
#

Sequence (71 aa):
MLGAPTSEEDRPPGKRWRYRDGQCTLVVHLYPDVQTKQFGALAYEVKSHDDTDEGKRACTVQLQSRAQANQ

Foldseek 3Di:
DLPAAPDWADDPVWIWGWHDDPQKIKIWTWHQDPVVRDTDTPDIDIAGNVRDPVRSVVSVVVSVVSVVVVD

pLDDT: mean 94.3, std 5.04, range [62.25, 97.94]

Secondary structure (DSSP, 8-state):
---S-SEEEEETTEEEEEEEETTEEEEEEEEE-TTT-SEEEEEEEEE-SS--HHHHHHHHHHHHHHHHHT-

Organism: NCBI:txid1230389